Protein AF-A0A536P8K7-F1 (afdb_monomer_lite)

Secondary structure (DSSP, 8-state):
--HHHHHHHHHHHHHHHHHHHHT-HHHHHHHTTTS-STHHHHHHHHHHHHHHTT-EEEEEEEEEEES--TTSSEEEEEEEEEESTTS-SS-----EEEEEETTTTEEEEEEE--

Sequence (114 aa):
MNAEDDACARRTMNSLVDAMNAADETRLTYLLGGGVFQTTRDAVGLLLARSRAGERWTLARLDINGHNSYYGGIDFGVYMRRTGPNVNAGEVDAAGKGVVECPEGRFKIFGLGP

Structure (mmCIF, N/CA/C/O backbone):
data_AF-A0A536P8K7-F1
#
_entry.id   AF-A0A536P8K7-F1
#
loop_
_atom_site.group_PDB
_atom_site.id
_atom_site.type_symbol
_atom_site.label_atom_id
_atom_site.label_alt_id
_atom_site.label_comp_id
_atom_site.label_asym_id
_atom_site.label_entity_id
_atom_site.label_seq_id
_atom_site.pdbx_PDB_ins_code
_atom_site.Cartn_x
_atom_site.Cartn_y
_atom_site.Cartn_z
_atom_site.occupancy
_atom_site.B_iso_or_equiv
_atom_site.auth_seq_id
_atom_site.auth_comp_id
_atom_site.auth_asym_id
_atom_site.auth_atom_id
_atom_site.pdbx_PDB_model_num
ATOM 1 N N . MET A 1 1 ? 6.694 -4.878 -22.040 1.00 64.88 1 MET A N 1
ATOM 2 C CA . MET A 1 1 ? 6.896 -5.065 -20.589 1.00 64.88 1 MET A CA 1
ATOM 3 C C . MET A 1 1 ? 7.637 -6.371 -20.401 1.00 64.88 1 MET A C 1
ATOM 5 O O . MET A 1 1 ? 7.221 -7.345 -21.021 1.00 64.88 1 MET A O 1
ATOM 9 N N . ASN A 1 2 ? 8.757 -6.380 -19.676 1.00 73.69 2 ASN A N 1
ATOM 10 C CA . ASN A 1 2 ? 9.508 -7.617 -19.454 1.00 73.69 2 ASN A CA 1
ATOM 11 C C . ASN A 1 2 ? 8.965 -8.351 -18.204 1.00 73.69 2 ASN A C 1
ATOM 13 O O . ASN A 1 2 ? 8.198 -7.787 -17.422 1.00 73.69 2 ASN A O 1
ATOM 17 N N . ALA A 1 3 ? 9.311 -9.629 -18.041 1.00 81.06 3 ALA A N 1
ATOM 18 C CA . ALA A 1 3 ? 8.831 -10.443 -16.920 1.00 81.06 3 ALA A CA 1
ATOM 19 C C . ALA A 1 3 ? 9.391 -9.987 -15.557 1.00 81.06 3 ALA A C 1
ATOM 21 O O . ALA A 1 3 ? 8.780 -10.235 -14.519 1.00 81.06 3 ALA A O 1
ATOM 22 N N . GLU A 1 4 ? 10.543 -9.318 -15.551 1.00 82.44 4 GLU A N 1
ATOM 23 C CA . GLU A 1 4 ? 11.216 -8.850 -14.336 1.00 82.44 4 GLU A CA 1
ATOM 24 C C . GLU A 1 4 ? 10.503 -7.640 -13.724 1.00 82.44 4 GLU A C 1
ATOM 26 O O . GLU A 1 4 ? 10.341 -7.578 -12.506 1.00 82.44 4 GLU A O 1
ATOM 31 N N . ASP A 1 5 ? 10.009 -6.738 -14.569 1.00 78.50 5 ASP A N 1
ATOM 32 C CA . ASP A 1 5 ? 9.199 -5.573 -14.223 1.00 78.50 5 ASP A CA 1
ATOM 33 C C . ASP A 1 5 ? 7.866 -5.985 -13.592 1.00 78.50 5 ASP A C 1
ATOM 35 O O . ASP A 1 5 ? 7.493 -5.485 -12.531 1.00 78.50 5 ASP A O 1
ATOM 39 N N . ASP A 1 6 ? 7.166 -6.943 -14.212 1.00 82.31 6 ASP A N 1
ATOM 40 C CA . ASP A 1 6 ? 5.918 -7.497 -13.674 1.00 82.31 6 ASP A CA 1
ATOM 41 C C . ASP A 1 6 ? 6.167 -8.174 -12.318 1.00 82.31 6 ASP A C 1
ATOM 43 O O . ASP A 1 6 ? 5.467 -7.902 -11.338 1.00 82.31 6 ASP A O 1
ATOM 47 N N . ALA A 1 7 ? 7.228 -8.979 -12.216 1.00 86.69 7 ALA A N 1
ATOM 48 C CA . ALA A 1 7 ? 7.595 -9.631 -10.967 1.00 86.69 7 ALA A CA 1
ATOM 49 C C . ALA A 1 7 ? 7.999 -8.620 -9.877 1.00 86.69 7 ALA A C 1
ATOM 51 O O . ALA A 1 7 ? 7.632 -8.798 -8.714 1.00 86.69 7 ALA A O 1
ATOM 52 N N . CYS A 1 8 ? 8.728 -7.559 -10.232 1.00 86.69 8 CYS A N 1
ATOM 53 C CA . CYS A 1 8 ? 9.073 -6.459 -9.334 1.00 86.69 8 CYS A CA 1
ATOM 54 C C . CYS A 1 8 ? 7.808 -5.768 -8.816 1.00 86.69 8 CYS A C 1
ATOM 56 O O . CYS A 1 8 ? 7.581 -5.744 -7.608 1.00 86.69 8 CYS A O 1
ATOM 58 N N . ALA A 1 9 ? 6.937 -5.301 -9.710 1.00 84.19 9 ALA A N 1
ATOM 59 C CA . ALA A 1 9 ? 5.700 -4.620 -9.347 1.00 84.19 9 ALA A CA 1
ATOM 60 C C . ALA A 1 9 ? 4.791 -5.479 -8.455 1.00 84.19 9 ALA A C 1
ATOM 62 O O . ALA A 1 9 ? 4.278 -4.990 -7.446 1.00 84.19 9 ALA A O 1
ATOM 63 N N . ARG A 1 10 ? 4.649 -6.777 -8.757 1.00 87.19 10 ARG A N 1
ATOM 64 C CA . ARG A 1 10 ? 3.884 -7.715 -7.917 1.00 87.19 10 ARG A CA 1
ATOM 65 C C . ARG A 1 10 ? 4.487 -7.875 -6.525 1.00 87.19 10 ARG A C 1
ATOM 67 O O . ARG A 1 10 ? 3.756 -7.798 -5.540 1.00 87.19 10 ARG A O 1
ATOM 74 N N . ARG A 1 11 ? 5.807 -8.075 -6.418 1.00 90.62 11 ARG A N 1
ATOM 75 C CA . ARG A 1 11 ? 6.486 -8.188 -5.113 1.00 90.62 11 ARG A CA 1
ATOM 76 C C . ARG A 1 11 ? 6.341 -6.915 -4.287 1.00 90.62 11 ARG A C 1
ATOM 78 O O . ARG A 1 11 ? 6.072 -6.994 -3.087 1.00 90.62 11 ARG A O 1
ATOM 85 N N . THR A 1 12 ? 6.485 -5.757 -4.922 1.00 89.12 12 THR A N 1
ATOM 86 C CA . THR A 1 12 ? 6.351 -4.463 -4.254 1.00 89.12 12 THR A CA 1
ATOM 87 C C . THR A 1 12 ? 4.915 -4.242 -3.775 1.00 89.12 12 THR A C 1
ATOM 89 O O . THR A 1 12 ? 4.711 -3.821 -2.638 1.00 89.12 12 THR A O 1
ATOM 92 N N . MET A 1 13 ? 3.909 -4.616 -4.576 1.00 87.38 13 MET A N 1
ATOM 93 C CA . MET A 1 13 ? 2.496 -4.517 -4.185 1.00 87.38 13 MET A CA 1
ATOM 94 C C . MET A 1 13 ? 2.146 -5.434 -3.014 1.00 87.38 13 MET A C 1
ATOM 96 O O . MET A 1 13 ? 1.517 -4.992 -2.055 1.00 87.38 13 MET A O 1
ATOM 100 N N . ASN A 1 14 ? 2.615 -6.682 -3.039 1.00 90.00 14 ASN A N 1
ATOM 101 C CA . ASN A 1 14 ? 2.438 -7.592 -1.907 1.00 90.00 14 ASN A CA 1
ATOM 102 C C . ASN A 1 14 ? 3.101 -7.031 -0.639 1.00 90.00 14 ASN A C 1
ATOM 104 O O . ASN A 1 14 ? 2.484 -7.007 0.422 1.00 90.00 14 ASN A O 1
ATOM 108 N N . SER A 1 15 ? 4.309 -6.473 -0.767 1.00 91.25 15 SER A N 1
A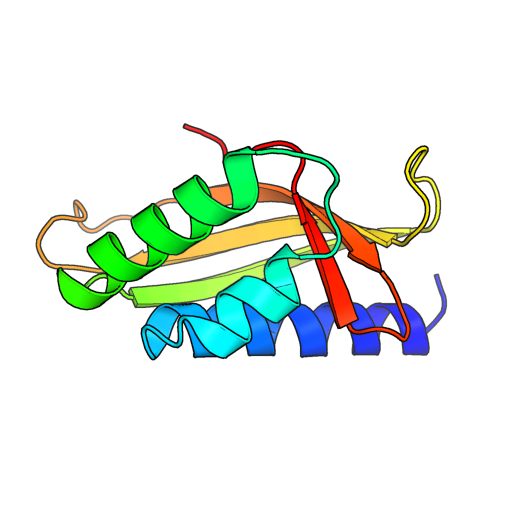TOM 109 C CA . SER A 1 15 ? 5.016 -5.844 0.355 1.00 91.25 15 SER A CA 1
ATOM 110 C C . SER A 1 15 ? 4.260 -4.653 0.948 1.00 91.25 15 SER A C 1
ATOM 112 O O . SER A 1 15 ? 4.322 -4.447 2.161 1.00 91.25 15 SER A O 1
ATOM 114 N N . LEU A 1 16 ? 3.553 -3.880 0.118 1.00 88.44 16 LEU A N 1
ATOM 115 C CA . LEU A 1 16 ? 2.706 -2.775 0.564 1.00 88.44 16 LEU A CA 1
ATOM 116 C C . LEU A 1 16 ? 1.483 -3.277 1.325 1.00 88.44 16 LEU A C 1
ATOM 118 O O . LEU A 1 16 ? 1.231 -2.794 2.426 1.00 88.44 16 LEU A O 1
ATOM 122 N N . VAL A 1 17 ? 0.763 -4.263 0.785 1.00 89.56 17 VAL A N 1
ATOM 123 C CA . VAL A 1 17 ? -0.403 -4.858 1.457 1.00 89.56 17 VAL A CA 1
ATOM 124 C C . VAL A 1 17 ? -0.010 -5.449 2.813 1.00 89.56 17 VAL A C 1
ATOM 126 O O . VAL A 1 17 ? -0.697 -5.210 3.808 1.00 89.56 17 VAL A O 1
ATOM 129 N N . ASP A 1 18 ? 1.124 -6.147 2.884 1.00 93.50 18 ASP A N 1
ATOM 130 C CA . ASP A 1 18 ? 1.648 -6.689 4.140 1.00 93.50 18 ASP A CA 1
ATOM 131 C C . ASP A 1 18 ? 1.963 -5.579 5.149 1.00 93.50 18 ASP A C 1
ATOM 133 O O . ASP A 1 18 ? 1.567 -5.666 6.311 1.00 93.50 18 ASP A O 1
ATOM 137 N N . ALA A 1 19 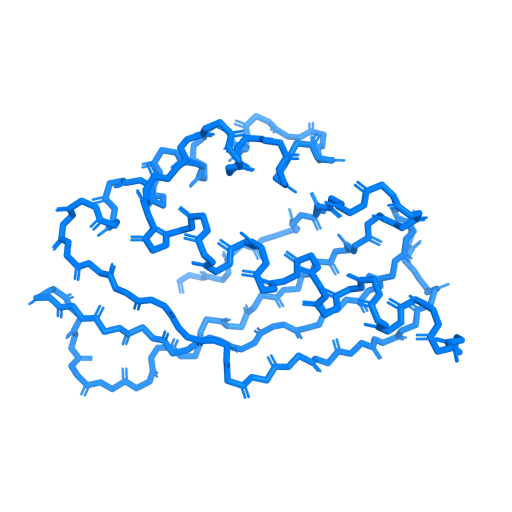? 2.632 -4.507 4.713 1.00 92.19 19 ALA A N 1
ATOM 138 C CA . ALA A 1 19 ? 2.967 -3.375 5.575 1.00 92.19 19 ALA A CA 1
ATOM 139 C C . ALA A 1 19 ? 1.713 -2.631 6.074 1.00 92.19 19 ALA A C 1
ATOM 141 O O . ALA A 1 19 ? 1.641 -2.264 7.248 1.00 92.19 19 ALA A O 1
ATOM 142 N N . MET A 1 20 ? 0.697 -2.465 5.219 1.00 89.44 20 MET A N 1
ATOM 143 C CA . MET A 1 20 ? -0.600 -1.892 5.597 1.00 89.44 20 MET A CA 1
ATOM 144 C C . MET A 1 20 ? -1.281 -2.750 6.668 1.00 89.44 20 MET A C 1
ATOM 146 O O . MET A 1 20 ? -1.679 -2.238 7.714 1.00 89.44 20 MET A O 1
ATOM 150 N N . ASN A 1 21 ? -1.370 -4.065 6.451 1.00 91.62 21 ASN A N 1
ATOM 151 C CA . ASN A 1 21 ? -2.015 -4.996 7.380 1.00 91.62 21 ASN A CA 1
ATOM 152 C C . ASN A 1 21 ? -1.263 -5.136 8.715 1.00 91.62 21 ASN A C 1
ATOM 154 O O . ASN A 1 21 ? -1.899 -5.332 9.749 1.00 91.62 21 ASN A O 1
ATOM 158 N N . ALA A 1 22 ? 0.066 -5.007 8.705 1.00 94.25 22 ALA A N 1
ATOM 159 C CA . ALA A 1 22 ? 0.903 -5.033 9.905 1.00 94.25 22 ALA A CA 1
ATOM 160 C C . ALA A 1 22 ? 0.979 -3.682 10.640 1.00 94.25 22 ALA A C 1
ATOM 162 O O . ALA A 1 22 ? 1.539 -3.619 11.733 1.00 94.25 22 ALA A O 1
ATOM 163 N N . ALA A 1 23 ? 0.439 -2.607 10.052 1.00 91.94 23 ALA A N 1
ATOM 164 C CA . ALA A 1 23 ? 0.647 -1.231 10.504 1.00 91.94 23 ALA A CA 1
ATOM 165 C C . ALA A 1 23 ? 2.146 -0.875 10.654 1.00 91.94 23 ALA A C 1
ATOM 167 O O . ALA A 1 23 ? 2.544 -0.203 11.608 1.00 91.94 23 ALA A O 1
ATOM 168 N N . ASP A 1 24 ? 2.976 -1.339 9.714 1.00 94.25 24 ASP A N 1
ATOM 169 C CA . ASP A 1 24 ? 4.426 -1.128 9.722 1.00 94.25 24 ASP A CA 1
ATOM 170 C C . ASP A 1 24 ? 4.777 0.233 9.110 1.00 94.25 24 ASP A C 1
ATOM 172 O O . ASP A 1 24 ? 4.917 0.390 7.896 1.00 94.25 24 ASP A O 1
ATOM 176 N N . GLU A 1 25 ? 4.914 1.237 9.972 1.00 90.56 25 GLU A N 1
ATOM 177 C CA . GLU A 1 25 ? 5.222 2.615 9.584 1.00 90.56 25 GLU A CA 1
ATOM 178 C C . GLU A 1 25 ? 6.530 2.741 8.794 1.00 90.56 25 GLU A C 1
ATOM 180 O O . GLU A 1 25 ? 6.589 3.477 7.806 1.00 90.56 25 GLU A O 1
ATOM 185 N N . THR A 1 26 ? 7.567 2.003 9.193 1.00 90.12 26 THR A N 1
ATOM 186 C CA . THR A 1 26 ? 8.888 2.060 8.559 1.00 90.12 26 THR A CA 1
ATOM 187 C C . THR A 1 26 ? 8.815 1.531 7.132 1.00 90.12 26 THR A C 1
ATOM 189 O O . THR A 1 26 ? 9.279 2.191 6.198 1.00 90.12 26 THR A O 1
ATOM 192 N N . ARG A 1 27 ? 8.184 0.365 6.935 1.00 90.19 27 ARG A N 1
ATOM 193 C CA . ARG A 1 27 ? 8.001 -0.218 5.599 1.00 90.19 27 ARG A CA 1
ATOM 194 C C . ARG A 1 27 ? 7.077 0.630 4.737 1.00 90.19 27 ARG A C 1
ATOM 196 O O . ARG A 1 27 ? 7.387 0.829 3.567 1.00 90.19 27 ARG A O 1
ATOM 203 N N . LEU A 1 28 ? 5.990 1.167 5.291 1.00 88.12 28 LEU A N 1
ATOM 204 C CA . LEU A 1 28 ? 5.091 2.062 4.557 1.00 88.12 28 LEU A CA 1
ATOM 205 C C . LEU A 1 28 ? 5.810 3.335 4.100 1.00 88.12 28 LEU A C 1
ATOM 207 O O . LEU A 1 28 ? 5.681 3.726 2.944 1.00 88.12 28 LEU A O 1
ATOM 211 N N . THR A 1 29 ? 6.615 3.943 4.972 1.00 86.38 29 THR A N 1
ATOM 212 C CA . THR A 1 29 ? 7.406 5.136 4.640 1.00 86.38 29 THR A CA 1
ATOM 213 C C . THR A 1 29 ? 8.418 4.846 3.536 1.00 86.38 29 THR A C 1
ATOM 215 O O . THR A 1 29 ? 8.562 5.644 2.615 1.00 86.38 29 THR A O 1
ATOM 218 N N . TYR A 1 30 ? 9.091 3.694 3.590 1.00 86.50 30 TYR A N 1
ATOM 219 C CA . TYR A 1 30 ? 10.015 3.275 2.538 1.00 86.50 30 TYR A CA 1
ATOM 220 C C . TYR A 1 30 ? 9.295 3.051 1.200 1.00 86.50 30 TYR A C 1
ATOM 222 O O . TYR A 1 30 ? 9.696 3.604 0.177 1.00 86.50 30 TYR A O 1
ATOM 230 N N . LEU A 1 31 ? 8.215 2.263 1.214 1.00 86.44 31 LEU A N 1
ATOM 231 C CA . LEU A 1 31 ? 7.480 1.864 0.014 1.00 86.44 31 LEU A CA 1
ATOM 232 C C . LEU A 1 31 ? 6.781 3.050 -0.654 1.00 86.44 31 LEU A C 1
ATOM 234 O O . LEU A 1 31 ? 6.725 3.097 -1.875 1.00 86.44 31 LEU A O 1
ATOM 238 N N . LEU A 1 32 ? 6.275 4.013 0.117 1.00 80.88 32 LEU A N 1
ATOM 239 C CA . LEU A 1 32 ? 5.608 5.219 -0.395 1.00 80.88 32 LEU A CA 1
ATOM 240 C C . LEU A 1 32 ? 6.569 6.412 -0.567 1.00 80.88 32 LEU A C 1
ATOM 242 O O . LEU A 1 32 ? 6.163 7.490 -1.003 1.00 80.88 32 LEU A O 1
ATOM 246 N N . GLY A 1 33 ? 7.845 6.229 -0.221 1.00 72.25 33 GLY A N 1
ATOM 247 C CA . GLY A 1 33 ? 8.875 7.267 -0.215 1.00 72.25 33 GLY A CA 1
ATOM 248 C C . GLY A 1 33 ? 9.468 7.609 -1.584 1.00 72.25 33 GLY A C 1
ATOM 249 O O . GLY A 1 33 ? 10.344 8.464 -1.651 1.00 72.25 33 GLY A O 1
ATOM 250 N N . GLY A 1 34 ? 9.022 6.965 -2.670 1.00 62.22 34 GLY A N 1
ATOM 251 C CA . GLY A 1 34 ? 9.463 7.279 -4.039 1.00 62.22 34 GLY A CA 1
ATOM 252 C C . GLY A 1 34 ? 8.879 8.585 -4.606 1.00 62.22 34 GLY A C 1
ATOM 253 O O . GLY A 1 34 ? 9.315 9.059 -5.652 1.00 62.22 34 GLY A O 1
ATOM 254 N N . GLY A 1 35 ? 7.882 9.186 -3.942 1.00 54.16 35 GLY A N 1
ATOM 255 C CA . GLY A 1 35 ? 7.154 10.373 -4.413 1.00 54.16 35 GLY A CA 1
ATOM 256 C C . GLY A 1 35 ? 7.579 11.715 -3.797 1.00 54.16 35 GLY A C 1
ATOM 257 O O . GLY A 1 35 ? 8.020 11.795 -2.657 1.00 54.16 35 GLY A O 1
ATOM 258 N N . VAL A 1 36 ? 7.370 12.789 -4.567 1.00 45.34 36 VAL A N 1
ATOM 259 C CA . VAL A 1 36 ? 7.846 14.176 -4.344 1.00 45.34 36 VAL A CA 1
ATOM 260 C C . VAL A 1 36 ? 6.914 15.021 -3.446 1.00 45.34 36 VAL A C 1
ATOM 262 O O . VAL A 1 36 ? 7.087 16.231 -3.339 1.00 45.34 36 VAL A O 1
ATOM 265 N N . PHE A 1 37 ? 5.902 14.442 -2.793 1.00 48.56 37 PHE A N 1
ATOM 266 C CA . PHE A 1 37 ? 4.849 15.229 -2.136 1.00 48.56 37 PHE A CA 1
ATOM 267 C C . PHE A 1 37 ? 4.825 15.105 -0.608 1.00 48.56 37 PHE A C 1
ATOM 269 O O . PHE A 1 37 ? 4.989 14.029 -0.036 1.00 48.56 37 PHE A O 1
ATOM 276 N N . GLN A 1 38 ? 4.494 16.223 0.050 1.00 47.53 38 GLN A N 1
ATOM 277 C CA . GLN A 1 38 ? 4.159 16.317 1.481 1.00 47.53 38 GLN A CA 1
ATOM 278 C C . GLN A 1 38 ? 3.053 15.325 1.912 1.00 47.53 38 GLN A C 1
ATOM 280 O O . GLN A 1 38 ? 2.934 15.005 3.091 1.00 47.53 38 GLN A O 1
ATOM 285 N N . THR A 1 39 ? 2.308 14.771 0.952 1.00 59.06 39 THR A N 1
ATOM 286 C CA . THR A 1 39 ? 1.209 13.817 1.127 1.00 59.06 39 THR A CA 1
ATOM 287 C C . THR A 1 39 ? 1.645 12.410 1.545 1.00 59.06 39 THR A C 1
ATOM 289 O O . THR A 1 39 ? 0.790 11.630 1.954 1.00 59.06 39 THR A O 1
ATOM 292 N N . THR A 1 40 ? 2.934 12.043 1.470 1.00 63.84 40 THR A N 1
ATOM 293 C CA . THR A 1 40 ? 3.384 10.692 1.866 1.00 63.84 40 THR A CA 1
ATOM 294 C C . THR A 1 40 ? 3.252 10.462 3.369 1.00 63.84 40 THR A C 1
ATOM 296 O O . THR A 1 40 ? 2.757 9.416 3.778 1.00 63.84 40 THR A O 1
ATOM 299 N N . ARG A 1 41 ? 3.639 11.434 4.209 1.00 65.62 41 ARG A N 1
ATOM 300 C CA . ARG A 1 41 ? 3.498 11.304 5.671 1.00 65.62 41 ARG A CA 1
ATOM 301 C C . ARG A 1 41 ? 2.024 11.228 6.075 1.00 65.62 41 ARG A C 1
ATOM 303 O O . ARG A 1 41 ? 1.670 10.393 6.902 1.00 65.62 41 ARG A O 1
ATOM 310 N N . ASP A 1 42 ? 1.175 12.032 5.441 1.00 73.69 42 ASP A N 1
ATOM 311 C CA . ASP A 1 42 ? -0.270 12.019 5.686 1.00 73.69 42 ASP A CA 1
ATOM 312 C C . ASP A 1 42 ? -0.912 10.706 5.216 1.00 73.69 42 ASP A C 1
ATOM 314 O O . ASP A 1 42 ? -1.746 10.135 5.919 1.00 73.69 42 ASP A O 1
ATOM 318 N N . ALA A 1 43 ? -0.473 10.163 4.075 1.00 76.25 43 ALA A N 1
ATOM 319 C CA . ALA A 1 43 ? -0.921 8.864 3.579 1.00 76.25 43 ALA A CA 1
ATOM 320 C C . ALA A 1 43 ? -0.485 7.713 4.498 1.00 76.25 43 ALA A C 1
ATOM 322 O O . ALA A 1 43 ? -1.306 6.862 4.834 1.00 76.25 43 ALA A O 1
ATOM 323 N N . VAL A 1 44 ? 0.776 7.698 4.951 1.00 84.75 44 VAL A N 1
ATOM 324 C CA . VAL A 1 44 ? 1.269 6.709 5.925 1.00 84.75 44 VAL A CA 1
ATOM 325 C C . VAL A 1 44 ? 0.461 6.808 7.219 1.00 84.75 44 VAL A C 1
ATOM 327 O O . VAL A 1 44 ? -0.063 5.799 7.685 1.00 84.75 44 VAL A O 1
ATOM 330 N N . GLY A 1 45 ? 0.279 8.017 7.758 1.00 84.75 45 GLY A N 1
ATOM 331 C CA . GLY A 1 45 ? -0.518 8.250 8.963 1.00 84.75 45 GLY A CA 1
ATOM 332 C C . GLY A 1 45 ? -1.960 7.754 8.828 1.00 84.75 45 GLY A C 1
ATOM 333 O O . GLY A 1 45 ? -2.463 7.068 9.720 1.00 84.75 45 GLY A O 1
ATOM 334 N N . LEU A 1 46 ? -2.607 8.018 7.689 1.00 82.88 46 LEU A N 1
ATOM 335 C CA . LEU A 1 46 ? -3.958 7.539 7.392 1.00 82.88 46 LEU A CA 1
ATOM 336 C C . LEU A 1 46 ? -4.027 6.006 7.329 1.00 82.88 46 LEU A C 1
ATOM 338 O O . LEU A 1 46 ? -4.930 5.407 7.914 1.00 82.88 46 LEU A O 1
ATOM 342 N N . LEU A 1 47 ? -3.081 5.364 6.639 1.00 85.38 47 LEU A N 1
ATOM 343 C CA . LEU A 1 47 ? -3.021 3.904 6.522 1.00 85.38 47 LEU A CA 1
ATOM 344 C C . LEU A 1 47 ? -2.787 3.238 7.882 1.00 85.38 47 LEU A C 1
ATOM 346 O O . LEU A 1 47 ? -3.461 2.261 8.213 1.00 85.38 47 LEU A O 1
ATOM 350 N N . LEU A 1 48 ? -1.898 3.802 8.702 1.00 88.44 48 LEU A N 1
ATOM 351 C CA . LEU A 1 48 ? -1.652 3.337 10.066 1.00 88.44 48 LEU A CA 1
ATOM 352 C C . LEU A 1 48 ? -2.895 3.474 10.944 1.00 88.44 48 LEU A C 1
ATOM 354 O O . LEU A 1 48 ? -3.255 2.524 11.640 1.00 88.44 48 LEU A O 1
ATOM 358 N N . ALA A 1 49 ? -3.569 4.626 10.900 1.00 86.94 49 ALA A N 1
ATOM 359 C CA . ALA A 1 49 ? -4.790 4.860 11.664 1.00 86.94 49 ALA A CA 1
ATOM 360 C C . ALA A 1 49 ? -5.886 3.852 11.290 1.00 86.94 49 ALA A C 1
ATOM 362 O O . ALA A 1 49 ? -6.478 3.235 12.174 1.00 86.94 49 ALA A O 1
ATOM 363 N N . ARG A 1 50 ? -6.099 3.614 9.989 1.00 86.25 50 ARG A N 1
ATOM 364 C CA . ARG A 1 50 ? -7.060 2.616 9.494 1.00 86.25 50 ARG A CA 1
ATOM 365 C C . ARG A 1 50 ? -6.692 1.198 9.928 1.00 86.25 50 ARG A C 1
ATOM 367 O O . ARG A 1 50 ? -7.551 0.455 10.396 1.00 86.25 50 ARG A O 1
ATOM 374 N N . SER A 1 51 ? -5.414 0.832 9.838 1.00 88.94 51 SER A N 1
ATOM 375 C CA . SER A 1 51 ? -4.958 -0.521 10.178 1.00 88.94 51 SER A CA 1
ATOM 376 C C . SER A 1 51 ? -5.125 -0.807 11.670 1.00 88.94 51 SER A C 1
ATOM 378 O O . SER A 1 51 ? -5.595 -1.878 12.065 1.00 88.94 51 SER A O 1
ATOM 380 N N . ARG A 1 52 ? -4.830 0.193 12.508 1.00 90.25 52 ARG A N 1
ATOM 381 C CA . ARG A 1 52 ? -5.055 0.152 13.960 1.00 90.25 52 ARG A CA 1
ATOM 382 C C . ARG A 1 52 ? -6.539 0.176 14.326 1.00 90.25 52 ARG A C 1
ATOM 384 O O . ARG A 1 52 ? -6.914 -0.435 15.319 1.00 90.25 52 ARG A O 1
ATOM 391 N N . ALA A 1 53 ? -7.384 0.802 13.507 1.00 88.12 53 ALA A N 1
ATOM 392 C CA . ALA A 1 53 ? -8.841 0.732 13.627 1.00 88.12 53 ALA A CA 1
ATOM 393 C C . ALA A 1 53 ? -9.431 -0.629 13.192 1.00 88.12 53 ALA A C 1
ATOM 395 O O . ALA A 1 53 ? -10.649 -0.806 13.220 1.00 88.12 53 ALA A O 1
ATOM 396 N N . GLY A 1 54 ? -8.590 -1.596 12.804 1.00 87.56 54 GLY A N 1
ATOM 397 C CA . GLY A 1 54 ? -8.998 -2.953 12.448 1.00 87.56 54 GLY A CA 1
ATOM 398 C C . GLY A 1 54 ? -9.313 -3.150 10.968 1.00 87.56 54 GLY A C 1
ATOM 399 O O . GLY A 1 54 ? -9.827 -4.207 10.607 1.00 87.56 54 GLY A O 1
ATOM 400 N N . GLU A 1 55 ? -9.015 -2.171 10.107 1.00 86.75 55 GLU A N 1
ATOM 401 C CA . GLU A 1 55 ? -9.128 -2.373 8.663 1.00 86.75 55 GLU A CA 1
ATOM 402 C C . GLU A 1 55 ? -8.062 -3.338 8.139 1.00 86.75 55 GLU A C 1
ATOM 404 O O . GLU A 1 55 ? -6.916 -3.331 8.595 1.00 86.75 55 GLU A O 1
ATOM 409 N N . ARG A 1 56 ? -8.430 -4.157 7.155 1.00 88.75 56 ARG A N 1
ATOM 410 C CA . ARG A 1 56 ? -7.543 -5.082 6.450 1.00 88.75 56 ARG A 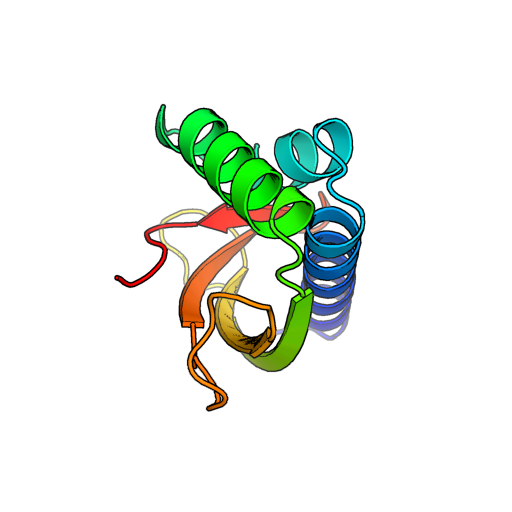CA 1
ATOM 411 C C . ARG A 1 56 ? -7.730 -4.960 4.949 1.00 88.75 56 ARG A C 1
ATOM 413 O O . ARG A 1 56 ? -8.825 -4.667 4.467 1.00 88.75 56 ARG A O 1
ATOM 420 N N . TRP A 1 57 ? -6.645 -5.200 4.224 1.00 87.25 57 TRP A N 1
ATOM 421 C CA . TRP A 1 57 ? -6.571 -5.051 2.777 1.00 87.25 57 TRP A CA 1
ATOM 422 C C . TRP A 1 57 ? -6.143 -6.352 2.118 1.00 87.25 57 TRP A C 1
ATOM 424 O O . TRP A 1 57 ? -5.316 -7.100 2.642 1.00 87.25 57 TRP A O 1
ATOM 434 N N . THR A 1 58 ? -6.687 -6.616 0.938 1.00 86.94 58 THR A N 1
ATOM 435 C CA . THR A 1 58 ? -6.270 -7.730 0.085 1.00 86.94 58 THR A CA 1
ATOM 436 C C . THR A 1 58 ? -6.192 -7.249 -1.352 1.00 86.94 58 THR A C 1
ATOM 438 O O . THR A 1 58 ? -7.104 -6.575 -1.826 1.00 86.94 58 THR A O 1
ATOM 441 N N . LEU A 1 59 ? -5.118 -7.599 -2.059 1.00 84.88 59 LEU A N 1
ATOM 442 C CA . LEU A 1 59 ? -4.987 -7.301 -3.481 1.00 84.88 59 LEU A CA 1
ATOM 443 C C . LEU A 1 59 ? -6.020 -8.116 -4.276 1.00 84.88 59 LEU A C 1
ATOM 445 O O . LEU A 1 59 ? -5.980 -9.343 -4.258 1.00 84.88 59 LEU A O 1
ATOM 449 N N . ALA A 1 60 ? -6.937 -7.438 -4.967 1.00 83.19 60 ALA A N 1
ATOM 450 C CA . ALA A 1 60 ? -7.926 -8.068 -5.841 1.00 83.19 60 ALA A CA 1
ATOM 451 C C . ALA A 1 60 ? -7.391 -8.212 -7.269 1.00 83.19 60 ALA A C 1
ATOM 453 O O . ALA A 1 60 ? -7.506 -9.270 -7.884 1.00 83.19 60 ALA A O 1
ATOM 454 N N . ARG A 1 61 ? -6.794 -7.136 -7.794 1.00 84.12 61 ARG A N 1
ATOM 455 C CA . ARG A 1 61 ? -6.256 -7.074 -9.155 1.00 84.12 61 ARG A CA 1
ATOM 456 C C . ARG A 1 61 ? -5.141 -6.034 -9.237 1.00 84.12 61 ARG A C 1
ATOM 458 O O . ARG A 1 61 ? -5.199 -4.991 -8.590 1.00 84.12 61 ARG A O 1
ATOM 465 N N . LEU A 1 62 ? -4.134 -6.337 -10.051 1.00 84.38 62 LEU A N 1
ATOM 466 C CA . LEU A 1 62 ? -3.032 -5.445 -10.395 1.00 84.38 62 LEU A CA 1
ATOM 467 C C . LEU A 1 62 ? -2.890 -5.430 -11.915 1.00 84.38 62 LEU A C 1
ATOM 469 O O . LEU A 1 62 ? -2.566 -6.458 -12.512 1.00 84.38 62 LEU A O 1
ATOM 473 N N . ASP A 1 63 ? -3.121 -4.266 -12.505 1.00 83.19 63 ASP A N 1
ATOM 474 C CA . ASP A 1 63 ? -2.948 -4.006 -13.927 1.00 83.19 63 ASP A CA 1
ATOM 475 C C . ASP A 1 63 ? -1.655 -3.250 -14.138 1.00 83.19 63 ASP A C 1
ATOM 477 O O . ASP A 1 63 ? -1.477 -2.173 -13.581 1.00 83.19 63 ASP A O 1
ATOM 481 N N . ILE A 1 64 ? -0.758 -3.798 -14.945 1.00 80.12 64 ILE A N 1
ATOM 482 C CA . ILE A 1 64 ? 0.529 -3.174 -15.222 1.00 80.12 64 ILE A CA 1
ATOM 483 C C . ILE A 1 64 ? 0.518 -2.712 -16.677 1.00 80.12 64 ILE A C 1
ATOM 485 O O . ILE A 1 64 ? 0.430 -3.524 -17.597 1.00 80.12 64 ILE A O 1
ATOM 489 N N . ASN A 1 65 ? 0.566 -1.396 -16.877 1.00 74.50 65 ASN A N 1
ATOM 490 C CA . ASN A 1 65 ? 0.291 -0.745 -18.161 1.00 74.50 65 ASN A CA 1
ATOM 491 C C . ASN A 1 65 ? 1.568 -0.391 -18.953 1.00 74.50 65 ASN A C 1
ATOM 493 O O . ASN A 1 65 ? 1.487 0.239 -20.007 1.00 74.50 65 ASN A O 1
ATOM 497 N N . GLY A 1 66 ? 2.741 -0.841 -18.489 1.00 68.19 66 GLY A N 1
ATOM 498 C CA . GLY A 1 66 ? 4.035 -0.669 -19.158 1.00 68.19 66 GLY A CA 1
ATOM 499 C C . GLY A 1 66 ? 4.804 0.604 -18.769 1.00 68.19 66 GLY A C 1
ATOM 500 O O . GLY A 1 66 ? 4.418 1.338 -17.863 1.00 68.19 66 GLY A O 1
ATOM 501 N N . HIS A 1 67 ? 5.928 0.842 -19.456 1.00 63.88 67 HIS A N 1
ATOM 502 C CA . HIS A 1 67 ? 6.882 1.941 -19.205 1.00 63.88 67 HIS A CA 1
ATOM 503 C C . HIS A 1 67 ? 6.521 3.224 -19.965 1.00 63.88 67 HIS A C 1
ATOM 505 O O . HIS A 1 67 ? 7.331 3.751 -20.722 1.00 63.88 67 HIS A O 1
ATOM 511 N N . ASN A 1 68 ? 5.293 3.714 -19.807 1.00 62.47 68 ASN A N 1
ATOM 512 C CA . ASN A 1 68 ? 4.850 4.953 -20.460 1.00 62.47 68 ASN A CA 1
ATOM 513 C C . ASN A 1 68 ? 4.698 6.125 -19.483 1.00 62.47 68 ASN A C 1
ATOM 515 O O . ASN A 1 68 ? 4.133 7.161 -19.841 1.00 62.47 68 ASN A O 1
ATOM 519 N N . SER A 1 69 ? 5.229 5.989 -18.266 1.00 64.62 69 SER A N 1
ATOM 520 C CA . SER A 1 69 ? 5.036 7.015 -17.258 1.00 64.62 69 SER A CA 1
ATOM 521 C C . SER A 1 69 ? 5.925 8.227 -17.491 1.00 64.62 69 SER A C 1
ATOM 523 O O . SER A 1 69 ? 7.154 8.126 -17.487 1.00 64.62 69 SER A O 1
ATOM 525 N N . TYR A 1 70 ? 5.303 9.405 -17.568 1.00 64.62 70 TYR A N 1
ATOM 526 C CA . TYR A 1 70 ? 5.998 10.697 -17.562 1.00 64.62 70 TYR A CA 1
ATOM 527 C C . TYR A 1 70 ? 6.912 10.875 -16.330 1.00 64.62 70 TYR A C 1
ATOM 529 O O . TYR A 1 70 ? 7.865 11.648 -16.363 1.00 64.62 70 TYR A O 1
ATOM 537 N N . TYR A 1 71 ? 6.647 10.139 -15.245 1.00 64.88 71 TYR A N 1
ATOM 538 C CA . TYR A 1 71 ? 7.341 10.260 -13.960 1.00 64.88 71 TYR A CA 1
ATOM 539 C C . TYR A 1 71 ? 8.489 9.257 -13.747 1.00 64.88 71 TYR A C 1
ATOM 541 O O . TYR A 1 71 ? 9.087 9.249 -12.662 1.00 64.88 71 TYR A O 1
ATOM 549 N N . GLY A 1 72 ? 8.796 8.444 -14.767 1.00 67.81 72 GLY A N 1
ATOM 550 C CA . GLY A 1 72 ? 9.788 7.367 -14.720 1.00 67.81 72 GLY A CA 1
ATOM 551 C C . GLY A 1 72 ? 9.319 6.171 -13.886 1.00 67.81 72 GLY A C 1
ATOM 552 O O . GLY A 1 72 ? 8.924 6.338 -12.735 1.00 67.81 72 GLY A O 1
ATOM 553 N N . GLY A 1 73 ? 9.377 4.968 -14.465 1.00 76.25 73 GLY A N 1
ATOM 554 C CA . GLY A 1 73 ? 8.916 3.716 -13.853 1.00 76.25 73 GLY A CA 1
ATOM 555 C C . GLY A 1 73 ? 7.730 3.084 -14.591 1.00 76.25 73 GLY A C 1
ATOM 556 O O . GLY A 1 73 ? 7.398 3.467 -15.716 1.00 76.25 73 GLY A O 1
ATOM 557 N N . ILE A 1 74 ? 7.097 2.102 -13.947 1.00 77.38 74 ILE A N 1
ATOM 558 C CA . ILE A 1 74 ? 6.023 1.288 -14.525 1.00 77.38 74 ILE A CA 1
ATOM 559 C C . ILE A 1 74 ? 4.658 1.792 -14.048 1.00 77.38 74 ILE A C 1
ATOM 561 O O . ILE A 1 74 ? 4.380 1.744 -12.848 1.00 77.38 74 ILE A O 1
ATOM 565 N N . ASP A 1 75 ? 3.785 2.211 -14.967 1.00 79.38 75 ASP A N 1
ATOM 566 C CA . ASP A 1 75 ? 2.411 2.588 -14.620 1.00 79.38 75 ASP A CA 1
ATOM 567 C C . ASP A 1 75 ? 1.602 1.357 -14.197 1.00 79.38 75 ASP A C 1
ATOM 569 O O . ASP A 1 75 ? 1.619 0.317 -14.866 1.00 79.38 75 ASP A O 1
ATOM 573 N N . PHE A 1 76 ? 0.822 1.491 -13.126 1.00 78.62 76 PHE A N 1
ATOM 574 C CA . PHE A 1 76 ? -0.083 0.441 -12.679 1.00 78.62 76 PHE A CA 1
ATOM 575 C C . PHE A 1 76 ? -1.445 0.973 -12.223 1.00 78.62 76 PHE A C 1
ATOM 577 O O . PHE A 1 76 ? -1.581 2.098 -11.737 1.00 78.62 76 PHE A O 1
ATOM 584 N N . GLY A 1 77 ? -2.460 0.124 -12.371 1.00 79.12 77 GLY A N 1
ATOM 585 C CA . GLY A 1 77 ? -3.753 0.221 -11.707 1.00 79.12 77 GLY A CA 1
ATOM 586 C C . GLY A 1 77 ? -3.857 -0.850 -10.626 1.00 79.12 77 GLY A C 1
ATOM 587 O O . GLY A 1 77 ? -3.549 -2.013 -10.875 1.00 79.12 77 GLY A O 1
ATOM 588 N N . VAL A 1 78 ? -4.276 -0.474 -9.421 1.00 78.75 78 VAL A N 1
ATOM 589 C CA . VAL A 1 78 ? -4.484 -1.413 -8.314 1.00 78.75 78 VAL A CA 1
ATOM 590 C C . VAL A 1 78 ? -5.944 -1.426 -7.897 1.00 78.75 78 VAL A C 1
ATOM 592 O O . VAL A 1 78 ? -6.576 -0.376 -7.816 1.00 78.75 78 VAL A O 1
ATOM 595 N N . TYR A 1 79 ? -6.445 -2.622 -7.609 1.00 78.06 79 TYR A N 1
ATOM 596 C CA . TYR A 1 79 ? -7.750 -2.868 -7.019 1.00 78.06 79 TYR A CA 1
ATOM 597 C C . TYR A 1 79 ? -7.530 -3.663 -5.741 1.00 78.06 79 TYR A C 1
ATOM 599 O O . TYR A 1 79 ? -6.918 -4.736 -5.762 1.00 78.06 79 TYR A O 1
ATOM 607 N N . MET A 1 80 ? -8.009 -3.138 -4.621 1.00 79.88 80 MET A N 1
ATOM 608 C CA . MET A 1 80 ? -7.899 -3.788 -3.319 1.00 79.88 80 MET A CA 1
ATOM 609 C C . MET A 1 80 ? -9.279 -3.979 -2.723 1.00 79.88 80 MET A C 1
ATOM 611 O O . MET A 1 80 ? -10.107 -3.087 -2.823 1.00 79.88 80 MET A O 1
ATOM 615 N N . ARG A 1 81 ? -9.487 -5.098 -2.032 1.00 82.12 81 ARG A N 1
ATOM 616 C CA . ARG A 1 81 ? -10.626 -5.280 -1.132 1.00 82.12 81 ARG A CA 1
ATOM 617 C C . ARG A 1 81 ? -10.269 -4.732 0.238 1.00 82.12 81 ARG A C 1
ATOM 619 O O . ARG A 1 81 ? -9.154 -4.959 0.709 1.00 82.12 81 ARG A O 1
ATOM 626 N N . ARG A 1 82 ? -11.223 -4.064 0.886 1.00 81.31 82 ARG A N 1
ATOM 627 C CA . ARG A 1 82 ? -11.118 -3.591 2.272 1.00 81.31 82 ARG A CA 1
ATOM 628 C C . ARG A 1 82 ? -12.156 -4.283 3.139 1.00 81.31 82 ARG A C 1
ATOM 630 O O . ARG A 1 82 ? -13.304 -4.415 2.731 1.00 81.31 82 ARG A O 1
ATOM 637 N N . THR A 1 83 ? -11.763 -4.680 4.339 1.00 83.19 83 THR A N 1
ATOM 638 C CA . THR A 1 83 ? -12.665 -5.189 5.380 1.00 83.19 83 THR A CA 1
ATOM 639 C C . THR A 1 83 ? -12.331 -4.516 6.705 1.00 83.19 83 THR A C 1
ATOM 641 O O . THR A 1 83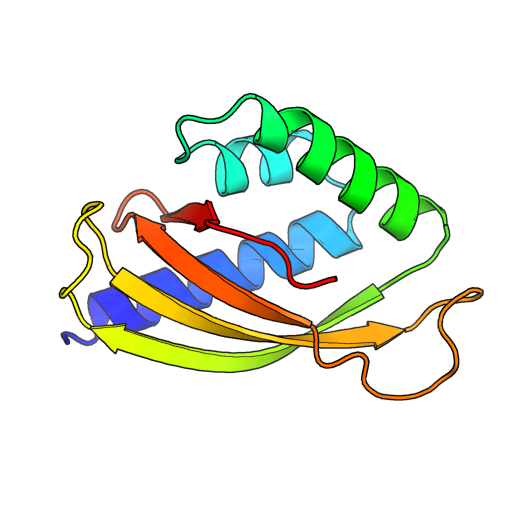 ? -11.208 -4.059 6.891 1.00 83.19 83 THR A O 1
ATOM 644 N N . GLY A 1 84 ? -13.287 -4.404 7.627 1.00 81.44 84 GLY A N 1
ATOM 645 C CA . GLY A 1 84 ? -13.034 -3.834 8.952 1.00 81.44 84 GLY A CA 1
ATOM 646 C C . GLY A 1 84 ? -14.303 -3.364 9.668 1.00 81.44 84 GLY A C 1
ATOM 647 O O . GLY A 1 84 ? -15.359 -3.301 9.044 1.00 81.44 84 GLY A O 1
ATOM 648 N N . PRO A 1 85 ? -14.208 -2.997 10.960 1.00 77.44 85 PRO A N 1
ATOM 649 C CA . PRO A 1 85 ? -15.363 -2.629 11.790 1.00 77.44 85 PRO A CA 1
ATOM 650 C C . PRO A 1 85 ? -16.147 -1.416 11.274 1.00 77.44 85 PRO A C 1
ATOM 652 O O . PRO A 1 85 ? -17.355 -1.336 11.459 1.00 77.44 85 PRO A O 1
ATOM 655 N N . ASN A 1 86 ? -15.452 -0.486 10.613 1.00 71.12 86 ASN A N 1
ATOM 656 C CA . ASN A 1 86 ? -16.018 0.745 10.052 1.00 71.12 86 ASN A CA 1
ATOM 657 C C . ASN A 1 86 ? -16.117 0.701 8.519 1.00 71.12 86 ASN A C 1
ATOM 659 O O . ASN A 1 86 ? -16.326 1.726 7.873 1.00 71.12 86 ASN A O 1
ATOM 663 N N . VAL A 1 87 ? -15.920 -0.479 7.928 1.00 71.75 87 VAL A N 1
ATOM 664 C CA . VAL A 1 87 ? -16.091 -0.702 6.495 1.00 71.75 87 VAL A CA 1
ATOM 665 C C . VAL A 1 87 ? -17.462 -1.335 6.321 1.00 71.75 87 VAL A C 1
ATOM 667 O O . VAL A 1 87 ? -17.685 -2.452 6.784 1.00 71.75 87 VAL A O 1
ATOM 670 N N . ASN A 1 88 ? -18.386 -0.632 5.662 1.00 63.47 88 ASN A N 1
ATOM 671 C CA . ASN A 1 88 ? -19.633 -1.257 5.221 1.00 63.47 88 ASN A CA 1
ATOM 672 C C . ASN A 1 88 ? -19.253 -2.469 4.365 1.00 63.47 88 ASN A C 1
ATOM 674 O O . ASN A 1 88 ? -18.604 -2.294 3.337 1.00 63.47 88 ASN A O 1
ATOM 678 N N . ALA A 1 89 ? -19.580 -3.680 4.827 1.00 51.19 89 ALA A N 1
ATOM 679 C CA . ALA A 1 89 ? -19.170 -4.924 4.186 1.00 51.19 89 ALA A CA 1
ATOM 680 C C . ALA A 1 89 ? -19.615 -4.940 2.712 1.00 51.19 89 ALA A C 1
ATOM 682 O O . ALA A 1 89 ? -20.788 -5.112 2.394 1.00 51.19 89 ALA A O 1
ATOM 683 N N . GLY A 1 90 ? -18.645 -4.715 1.835 1.00 54.91 90 GLY A N 1
ATOM 684 C CA . GLY A 1 90 ? -18.758 -4.575 0.392 1.00 54.91 90 GLY A CA 1
ATOM 685 C C . GLY A 1 90 ? -17.362 -4.238 -0.125 1.00 54.91 90 GLY A C 1
ATOM 686 O O . GLY A 1 90 ? -16.605 -3.561 0.572 1.00 54.91 90 GLY A O 1
ATOM 687 N N . GLU A 1 91 ? -16.967 -4.772 -1.280 1.00 50.38 91 GLU A N 1
ATOM 688 C CA . GLU A 1 91 ? -15.680 -4.440 -1.899 1.00 50.38 91 GLU A CA 1
ATOM 689 C C . GLU A 1 91 ? -15.565 -2.920 -2.034 1.00 50.38 91 GLU A C 1
ATOM 691 O O . GLU A 1 91 ? -16.187 -2.308 -2.897 1.00 50.38 91 GLU A O 1
ATOM 696 N N . VAL A 1 92 ? -14.775 -2.279 -1.173 1.00 52.91 92 VAL A N 1
ATOM 697 C CA . VAL A 1 92 ? -14.294 -0.937 -1.480 1.00 52.91 92 VAL A CA 1
ATOM 698 C C . VAL A 1 92 ? -13.189 -1.140 -2.490 1.00 52.91 92 VAL A C 1
ATOM 700 O O . VAL A 1 92 ? -12.037 -1.295 -2.091 1.00 52.91 92 VAL A O 1
ATOM 703 N N . ASP A 1 93 ? -13.561 -1.184 -3.768 1.00 54.59 93 ASP A N 1
ATOM 704 C CA . ASP A 1 93 ? -12.635 -1.146 -4.891 1.00 54.59 93 ASP A CA 1
ATOM 705 C C . ASP A 1 93 ? -11.872 0.177 -4.834 1.00 54.59 93 ASP A C 1
ATOM 707 O O . ASP A 1 93 ? -12.239 1.185 -5.439 1.00 54.59 93 ASP A O 1
ATOM 711 N N . ALA A 1 94 ? -10.801 0.192 -4.046 1.00 55.22 94 ALA A N 1
ATOM 712 C CA . ALA A 1 94 ? -9.878 1.307 -4.011 1.00 55.22 94 ALA A CA 1
ATOM 713 C C . ALA A 1 94 ? -9.062 1.249 -5.303 1.00 55.22 94 ALA A C 1
ATOM 715 O O . ALA A 1 94 ? -7.998 0.633 -5.351 1.00 55.22 94 ALA A O 1
ATOM 716 N N . ALA A 1 95 ? -9.612 1.846 -6.360 1.00 54.84 95 ALA A N 1
ATOM 717 C CA . ALA A 1 95 ? -8.932 2.031 -7.627 1.00 54.84 95 ALA A CA 1
ATOM 718 C C . ALA A 1 95 ? -7.862 3.116 -7.451 1.00 54.84 95 ALA A C 1
ATOM 720 O O . ALA A 1 95 ? -8.160 4.308 -7.361 1.00 54.84 95 ALA A O 1
ATOM 721 N N . GLY A 1 96 ? -6.603 2.696 -7.366 1.00 59.91 96 GLY A N 1
ATOM 722 C CA . GLY A 1 96 ? -5.451 3.593 -7.351 1.00 59.91 96 GLY A CA 1
ATOM 723 C C . GLY A 1 96 ? -4.701 3.523 -8.674 1.00 59.91 96 GLY A C 1
ATOM 724 O O . GLY A 1 96 ? -4.549 2.440 -9.240 1.00 59.91 96 GLY A O 1
ATOM 725 N N . LYS A 1 97 ? -4.202 4.665 -9.154 1.00 66.25 97 LYS A N 1
ATOM 726 C CA . LYS A 1 97 ? -3.185 4.712 -10.212 1.00 66.25 97 LYS A CA 1
ATOM 727 C C . LYS A 1 97 ? -1.872 5.203 -9.618 1.00 66.25 97 LYS A C 1
ATOM 729 O O . LYS A 1 97 ? -1.848 6.175 -8.858 1.00 66.25 97 LYS A O 1
ATOM 734 N N . GLY A 1 98 ? -0.785 4.534 -9.962 1.00 72.25 98 GLY A N 1
ATOM 735 C CA . GLY A 1 98 ? 0.544 4.891 -9.492 1.00 72.25 98 GLY A CA 1
AT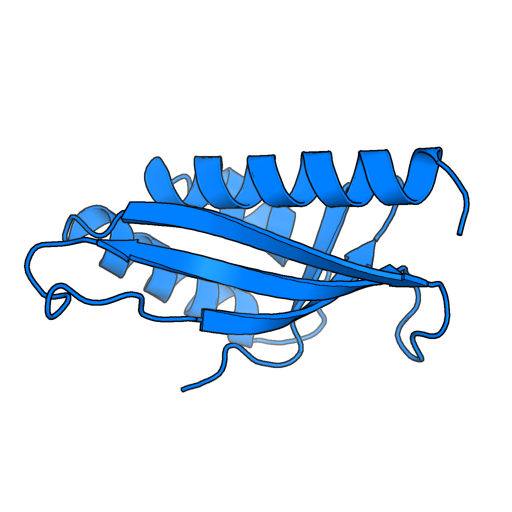OM 736 C C . GLY A 1 98 ? 1.626 4.408 -10.439 1.00 72.25 98 GLY A C 1
ATOM 737 O O . GLY A 1 98 ? 1.345 3.813 -11.479 1.00 72.25 98 GLY A O 1
ATOM 738 N N . VAL A 1 99 ? 2.866 4.659 -10.039 1.00 78.75 99 VAL A N 1
ATOM 739 C CA . VAL A 1 99 ? 4.069 4.180 -10.713 1.00 78.75 99 VAL A CA 1
ATOM 740 C C . VAL A 1 99 ? 4.910 3.361 -9.747 1.00 78.75 99 VAL A C 1
ATOM 742 O O . VAL A 1 99 ? 5.083 3.763 -8.595 1.00 78.75 99 VAL A O 1
ATOM 745 N N . VAL A 1 100 ? 5.405 2.208 -10.198 1.00 81.56 100 VAL A N 1
ATOM 746 C CA . VAL A 1 100 ? 6.412 1.429 -9.469 1.00 81.56 100 VAL A CA 1
ATOM 747 C C . VAL A 1 100 ? 7.794 1.770 -10.009 1.00 81.56 100 VAL A C 1
ATOM 749 O O . VAL A 1 100 ? 8.046 1.651 -11.208 1.00 81.56 100 VAL A O 1
ATOM 752 N N . GLU A 1 101 ? 8.691 2.170 -9.117 1.00 81.19 101 GLU A N 1
ATOM 753 C CA . GLU A 1 101 ? 10.118 2.308 -9.391 1.00 81.19 101 GLU A CA 1
ATOM 754 C C . GLU A 1 101 ? 10.783 0.939 -9.215 1.00 81.19 101 GLU A C 1
ATOM 756 O O . GLU A 1 101 ? 10.769 0.368 -8.120 1.00 81.19 101 GLU A O 1
ATOM 761 N N . CYS A 1 102 ? 11.320 0.394 -10.306 1.00 80.44 102 CYS A N 1
ATOM 762 C CA . CYS A 1 102 ? 12.044 -0.872 -10.331 1.00 80.44 102 CYS A CA 1
ATOM 763 C C . CYS A 1 102 ? 13.484 -0.634 -10.815 1.00 80.44 102 CYS A C 1
ATOM 765 O O . CYS A 1 102 ? 13.662 0.118 -11.777 1.00 80.44 102 CYS A O 1
ATOM 767 N N . PRO A 1 103 ? 14.488 -1.309 -10.212 1.00 76.44 103 PRO A N 1
ATOM 768 C CA . PRO A 1 103 ? 14.378 -2.421 -9.254 1.00 76.44 103 PRO A CA 1
ATOM 769 C C . PRO A 1 103 ? 14.213 -2.016 -7.776 1.00 76.44 103 PRO A C 1
ATOM 771 O O . PRO A 1 103 ? 14.150 -2.893 -6.916 1.00 76.44 103 PRO A O 1
ATOM 774 N N . GLU A 1 104 ? 14.146 -0.722 -7.461 1.00 78.94 104 GLU A N 1
ATOM 775 C CA . GLU A 1 104 ? 14.144 -0.182 -6.092 1.00 78.94 104 GLU A CA 1
ATOM 776 C C . GLU A 1 104 ? 12.942 -0.637 -5.253 1.00 78.94 104 GLU A C 1
ATOM 778 O O . GLU A 1 104 ? 13.010 -0.625 -4.024 1.00 78.94 104 GLU A O 1
ATOM 783 N N . GLY A 1 105 ? 11.846 -1.036 -5.901 1.00 80.50 105 GLY A N 1
ATOM 784 C CA . GLY A 1 105 ? 10.650 -1.544 -5.244 1.00 80.50 105 GLY A CA 1
ATOM 785 C C . GLY A 1 105 ? 9.947 -0.465 -4.427 1.00 80.50 105 GLY A C 1
ATOM 786 O O . GLY A 1 105 ? 9.652 -0.664 -3.249 1.00 80.50 105 GLY A O 1
ATOM 787 N N . ARG A 1 106 ? 9.690 0.692 -5.045 1.00 80.62 106 ARG A N 1
ATOM 788 C CA . ARG A 1 106 ? 8.989 1.823 -4.416 1.00 80.62 106 ARG A CA 1
ATOM 789 C C . ARG A 1 106 ? 7.820 2.299 -5.261 1.00 80.62 106 ARG A C 1
ATOM 791 O O . ARG A 1 106 ? 7.773 2.066 -6.463 1.00 80.62 106 ARG A O 1
ATOM 798 N N . PHE A 1 107 ? 6.878 2.978 -4.622 1.00 77.19 107 PHE A N 1
ATOM 799 C CA . PHE A 1 107 ? 5.699 3.555 -5.246 1.00 77.19 107 PHE A CA 1
ATOM 800 C C . PHE A 1 107 ? 5.780 5.077 -5.323 1.00 77.19 107 PHE A C 1
ATOM 802 O O . PHE A 1 107 ? 6.122 5.760 -4.355 1.00 77.19 107 PHE A O 1
ATOM 809 N N . LYS A 1 108 ? 5.327 5.599 -6.460 1.00 73.06 108 LYS A N 1
ATOM 810 C CA . LYS A 1 108 ? 4.870 6.974 -6.657 1.00 73.06 108 LYS A CA 1
ATOM 811 C C . LYS A 1 108 ? 3.357 6.931 -6.862 1.00 73.06 108 LYS A C 1
ATOM 813 O O . LYS A 1 108 ? 2.879 6.493 -7.905 1.00 73.06 108 LYS A O 1
ATOM 818 N N . ILE A 1 109 ? 2.589 7.328 -5.850 1.00 64.31 109 ILE A N 1
ATOM 819 C CA . ILE A 1 109 ? 1.120 7.346 -5.917 1.00 64.31 109 ILE A CA 1
ATOM 820 C C . ILE A 1 109 ? 0.664 8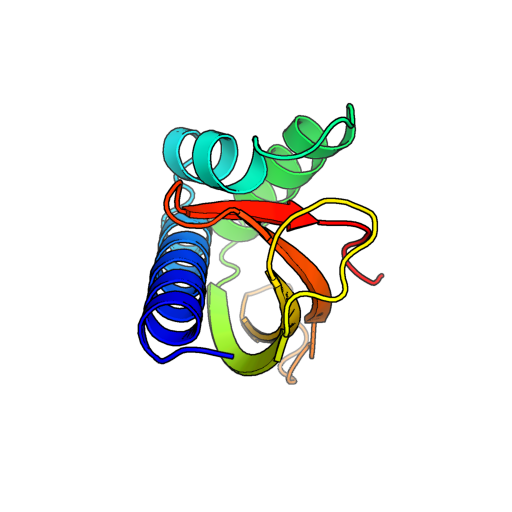.759 -6.288 1.00 64.31 109 ILE A C 1
ATOM 822 O O . ILE A 1 109 ? 1.012 9.712 -5.596 1.00 64.31 109 ILE A O 1
ATOM 826 N N . PHE A 1 110 ? -0.128 8.896 -7.357 1.00 58.88 110 PHE A N 1
ATOM 827 C CA . PHE A 1 110 ? -0.609 10.199 -7.858 1.00 58.88 110 PHE A CA 1
ATOM 828 C C . PHE A 1 110 ? -2.023 10.560 -7.383 1.00 58.88 110 PHE A C 1
ATOM 830 O O . PHE A 1 110 ? -2.600 11.556 -7.806 1.00 58.88 110 PHE A O 1
ATOM 837 N N . GLY A 1 111 ? -2.576 9.750 -6.485 1.00 46.53 111 GLY A N 1
ATOM 838 C CA . GLY A 1 111 ? -3.883 9.942 -5.880 1.00 46.53 111 GLY A CA 1
ATOM 839 C C . GLY A 1 111 ? -4.413 8.607 -5.380 1.00 46.53 111 GLY A C 1
ATOM 840 O O . GLY A 1 111 ? -4.503 7.641 -6.137 1.00 46.53 111 GLY A O 1
ATOM 841 N N . LEU A 1 112 ? -4.751 8.544 -4.096 1.00 46.50 112 LEU A N 1
ATOM 842 C CA . LEU A 1 112 ? -5.694 7.545 -3.616 1.00 46.50 112 LEU A CA 1
ATOM 843 C C . LEU A 1 112 ? -7.066 8.121 -3.971 1.00 46.50 112 LEU A C 1
ATOM 845 O O . LEU A 1 112 ? -7.352 9.253 -3.580 1.00 46.50 112 LEU A O 1
ATOM 849 N N . GLY A 1 113 ? -7.860 7.415 -4.779 1.00 36.38 113 GLY A N 1
ATOM 850 C CA . GLY A 1 113 ? -9.241 7.830 -5.032 1.00 36.38 113 GLY A CA 1
ATOM 851 C C . GLY A 1 113 ? -9.998 8.078 -3.712 1.00 36.38 113 GLY A C 1
ATOM 852 O O . GLY A 1 113 ? -9.567 7.557 -2.677 1.00 36.38 113 GLY A O 1
ATOM 853 N N . PRO A 1 114 ? -11.063 8.902 -3.737 1.00 35.47 114 PRO A N 1
ATOM 854 C CA . PRO A 1 114 ? -11.853 9.227 -2.547 1.00 35.47 114 PRO A CA 1
ATOM 855 C C . PRO A 1 114 ? -12.328 7.985 -1.777 1.00 35.47 114 PRO A C 1
ATOM 857 O O . PRO A 1 114 ? -12.667 6.970 -2.428 1.00 35.47 114 PRO A O 1
#

pLDDT: mean 76.07, std 13.77, range [35.47, 94.25]

Foldseek 3Di:
DDPVQVVLQVVLVVQCLVCLLVLPLVSQCQQAVPEDDPCSVVVSVVSSVCNVQVKHKDWPDKAWPQQPDPSGATKIWTFIAIDHPPDPPDGPRQTWIWGADPPSSHIDTPDRDD

Radius of gyration: 13.51 Å; chains: 1; bounding box: 34×27×34 Å